Protein AF-A0A857MP76-F1 (afdb_monomer_lite)

Secondary structure (DSSP, 8-state):
-TTSHHHHHHHHHHHHHHH-TTHHHHHHHHHHHH-TT-HHHH-HHHHHHHHHHHHHH--SPP--TTTSTT--

Sequence (72 aa):
MAGTKVGGTKAAATNKAKHGKDFYARIGAKGGKIGRTGGFAANPELARIAGAKGGKISRRRKKDAGETAKAA

Organism: NCBI:txid2665156

Structure (mmCIF, N/CA/C/O backbone):
data_AF-A0A857MP76-F1
#
_entry.id   AF-A0A857MP76-F1
#
loop_
_atom_site.group_PDB
_atom_site.id
_atom_site.type_symbol
_atom_site.label_atom_id
_atom_site.label_alt_id
_atom_site.label_comp_id
_atom_site.label_asym_id
_atom_site.label_entity_id
_atom_site.label_seq_id
_atom_site.pdbx_PDB_ins_code
_atom_site.Cartn_x
_atom_site.Cartn_y
_atom_site.Cartn_z
_atom_site.occupancy
_atom_site.B_iso_or_equiv
_atom_site.auth_seq_id
_atom_site.auth_comp_id
_atom_site.auth_asym_id
_atom_site.auth_atom_id
_atom_site.pdbx_PDB_model_num
ATOM 1 N N . MET A 1 1 ? -3.607 9.892 21.261 1.00 69.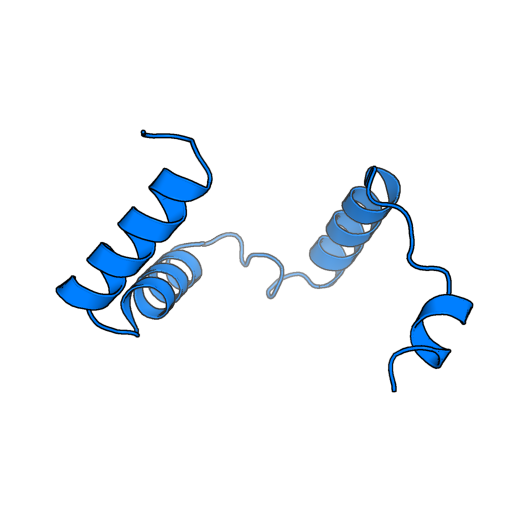44 1 MET A N 1
ATOM 2 C CA . MET A 1 1 ? -2.420 10.726 20.993 1.00 69.44 1 MET A CA 1
ATOM 3 C C . MET A 1 1 ? -2.046 10.576 19.528 1.00 69.44 1 MET A C 1
ATOM 5 O O . MET A 1 1 ? -2.182 9.471 19.007 1.00 69.44 1 MET A O 1
ATOM 9 N N . ALA A 1 2 ? -1.663 11.659 18.850 1.00 77.56 2 ALA A N 1
ATOM 10 C CA . ALA A 1 2 ? -1.204 11.593 17.462 1.00 77.56 2 ALA A CA 1
ATOM 11 C C . ALA A 1 2 ? 0.088 10.761 17.363 1.00 77.56 2 ALA A C 1
ATOM 13 O O . ALA A 1 2 ? 0.846 10.677 18.32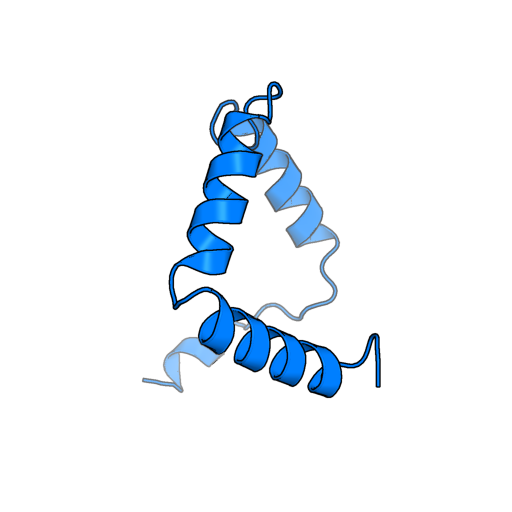6 1.00 77.56 2 ALA A O 1
ATOM 14 N N . GLY A 1 3 ? 0.303 10.091 16.231 1.00 89.50 3 GLY A N 1
ATOM 15 C CA . GLY A 1 3 ? 1.508 9.285 15.987 1.00 89.50 3 GLY A CA 1
ATOM 16 C C . GLY A 1 3 ? 1.571 7.923 16.697 1.00 89.50 3 GLY A C 1
ATOM 17 O O . GLY A 1 3 ? 2.459 7.133 16.394 1.00 89.50 3 GLY A O 1
ATOM 18 N N . THR A 1 4 ? 0.634 7.589 17.593 1.00 95.44 4 THR A N 1
ATOM 19 C CA . THR A 1 4 ? 0.597 6.266 18.245 1.00 95.44 4 THR A CA 1
ATOM 20 C C . THR A 1 4 ? -0.322 5.293 17.510 1.00 95.44 4 THR A C 1
ATOM 22 O O . THR A 1 4 ? -1.300 5.697 16.878 1.00 95.44 4 THR A O 1
ATOM 25 N N . LYS A 1 5 ? -0.060 3.982 17.641 1.00 92.19 5 LYS A N 1
ATOM 26 C CA . LYS A 1 5 ? -0.910 2.926 17.052 1.00 92.19 5 LYS A CA 1
ATOM 27 C C . LYS A 1 5 ? -2.382 3.088 17.449 1.00 92.19 5 LYS A C 1
ATOM 29 O O . LYS A 1 5 ? -3.258 3.033 16.594 1.00 92.19 5 LYS A O 1
ATOM 34 N N . VAL A 1 6 ? -2.636 3.360 18.731 1.00 93.88 6 VAL A N 1
ATOM 35 C CA . VAL A 1 6 ? -3.985 3.580 19.280 1.00 93.88 6 VAL A CA 1
ATOM 36 C C . VAL A 1 6 ? -4.642 4.834 18.691 1.00 93.88 6 VAL A C 1
ATOM 38 O O . VAL A 1 6 ? -5.845 4.852 18.449 1.00 93.88 6 VAL A O 1
ATOM 41 N N . GLY A 1 7 ? -3.871 5.896 18.443 1.00 94.88 7 GLY A N 1
ATOM 42 C CA . GLY A 1 7 ? -4.377 7.081 17.749 1.00 94.88 7 GLY A CA 1
ATOM 43 C C . GLY A 1 7 ? -4.784 6.776 16.308 1.00 94.88 7 GLY A C 1
ATOM 44 O O . GLY A 1 7 ? -5.866 7.173 15.878 1.00 94.88 7 GLY A O 1
ATOM 45 N N . GLY A 1 8 ? -3.954 6.017 15.588 1.00 93.12 8 GLY A N 1
ATOM 46 C CA . GLY A 1 8 ? -4.213 5.615 14.206 1.00 93.12 8 GLY A CA 1
ATOM 47 C C . GLY A 1 8 ? -5.469 4.755 14.046 1.00 93.12 8 GLY A C 1
ATOM 48 O O . GLY A 1 8 ? -6.264 5.000 13.141 1.00 93.12 8 GLY A O 1
ATOM 49 N N . THR A 1 9 ? -5.701 3.792 14.945 1.00 93.12 9 THR A N 1
ATOM 50 C CA . THR A 1 9 ? -6.909 2.949 14.896 1.00 93.12 9 THR A CA 1
ATOM 51 C C . THR A 1 9 ? -8.180 3.752 15.156 1.00 93.12 9 THR A C 1
ATOM 53 O O . THR A 1 9 ? -9.157 3.597 14.423 1.00 93.12 9 THR A O 1
ATOM 56 N N . LYS A 1 10 ? -8.154 4.666 16.136 1.00 94.12 10 LYS A N 1
ATOM 57 C CA . LYS A 1 10 ? -9.273 5.579 16.414 1.00 94.12 10 LYS A CA 1
ATOM 58 C C . LYS A 1 10 ? -9.564 6.493 15.221 1.00 94.12 10 LYS A C 1
ATOM 60 O O . LYS A 1 10 ? -10.715 6.618 14.819 1.00 94.12 10 LYS A O 1
ATOM 65 N N . ALA A 1 11 ? -8.532 7.072 14.607 1.00 92.44 11 ALA A N 1
ATOM 66 C CA . ALA A 1 11 ? -8.688 7.904 13.415 1.00 92.44 11 ALA A CA 1
ATOM 67 C C . ALA A 1 11 ? -9.282 7.116 12.236 1.00 92.44 11 ALA A C 1
ATOM 69 O O . ALA A 1 11 ? -10.201 7.592 11.572 1.00 92.44 11 ALA A O 1
ATOM 70 N N . ALA A 1 12 ? -8.814 5.885 12.006 1.00 91.62 12 ALA A N 1
ATOM 71 C CA . ALA A 1 12 ? -9.348 5.023 10.957 1.00 91.62 12 ALA A CA 1
ATOM 72 C C . ALA A 1 12 ? -10.828 4.674 11.183 1.00 91.62 12 ALA A C 1
ATOM 74 O O . ALA A 1 12 ? -11.599 4.671 10.223 1.00 91.62 12 ALA A O 1
ATOM 75 N N . ALA A 1 13 ? -11.235 4.407 12.428 1.00 92.94 13 ALA A N 1
ATOM 76 C CA . ALA A 1 13 ? -12.633 4.155 12.774 1.00 92.94 13 ALA A CA 1
ATOM 77 C C . ALA A 1 13 ? -13.510 5.381 12.476 1.00 92.94 13 ALA A C 1
ATOM 79 O O . ALA A 1 13 ? -14.508 5.265 11.766 1.00 92.94 13 ALA A O 1
ATOM 80 N N . THR A 1 14 ? -13.084 6.566 12.921 1.00 93.81 14 THR A N 1
ATOM 81 C CA . THR A 1 14 ? -13.784 7.828 12.654 1.00 93.81 14 THR A CA 1
ATOM 82 C C . THR A 1 14 ? -13.897 8.116 11.157 1.00 93.81 14 THR A C 1
ATOM 84 O O . THR A 1 14 ? -14.970 8.478 10.684 1.00 93.81 14 THR A O 1
ATOM 87 N N . ASN A 1 15 ? -12.824 7.918 10.388 1.00 93.44 15 ASN A N 1
ATOM 88 C CA . ASN A 1 15 ? -12.828 8.165 8.945 1.00 93.44 15 ASN A CA 1
ATOM 89 C C . ASN A 1 15 ? -13.771 7.214 8.198 1.00 93.44 15 ASN A C 1
ATOM 91 O O . ASN A 1 15 ? -14.511 7.651 7.321 1.00 93.44 15 ASN A O 1
ATOM 95 N N . LYS A 1 16 ? -13.790 5.928 8.571 1.00 92.44 16 LYS A N 1
ATOM 96 C CA . LYS A 1 16 ? -14.717 4.942 7.993 1.00 92.44 16 LYS A CA 1
ATOM 97 C C . LYS A 1 16 ? -16.173 5.241 8.354 1.00 92.44 16 LYS A C 1
ATOM 99 O O . LYS A 1 16 ? -17.045 5.039 7.518 1.00 92.44 16 LYS A O 1
ATOM 104 N N . ALA A 1 17 ? -16.434 5.727 9.568 1.00 93.25 17 ALA A N 1
ATOM 105 C CA . ALA A 1 17 ? -17.776 6.123 9.990 1.00 93.25 17 ALA A CA 1
ATOM 106 C C . ALA A 1 17 ? -18.264 7.378 9.245 1.00 93.25 17 ALA A C 1
ATOM 108 O O . ALA A 1 17 ? -19.392 7.406 8.768 1.00 93.25 17 ALA A O 1
ATOM 109 N N . LYS A 1 18 ? -17.405 8.396 9.096 1.00 94.94 18 LYS A N 1
ATOM 110 C CA . LYS A 1 18 ? -17.760 9.676 8.457 1.00 94.94 18 LYS A CA 1
ATOM 111 C C . LYS A 1 18 ? -17.867 9.604 6.935 1.00 94.94 18 LYS A C 1
ATOM 113 O O . LYS A 1 18 ? -18.704 10.280 6.352 1.00 94.94 18 LYS A O 1
ATOM 118 N N . HIS A 1 19 ? -16.996 8.833 6.289 1.00 91.06 19 HIS A N 1
ATOM 119 C CA . HIS A 1 19 ? -16.857 8.832 4.828 1.00 91.06 19 HIS A CA 1
ATOM 120 C C . HIS A 1 19 ? -17.204 7.487 4.176 1.00 91.06 19 HIS A C 1
ATOM 122 O O . HIS A 1 19 ? -17.075 7.331 2.960 1.00 91.06 19 HIS A O 1
ATOM 128 N N . GLY A 1 20 ? -17.649 6.517 4.975 1.00 92.50 20 GLY A N 1
ATOM 129 C CA . GLY A 1 20 ? -18.008 5.179 4.527 1.00 92.50 20 GLY A CA 1
ATOM 130 C C . GLY A 1 20 ? -16.819 4.221 4.415 1.00 92.50 20 GLY A C 1
ATOM 131 O O . GLY A 1 20 ? -15.644 4.588 4.507 1.00 92.50 20 GLY A O 1
ATOM 132 N N . LYS A 1 21 ? -17.146 2.944 4.191 1.00 90.75 21 LYS A N 1
ATOM 133 C CA . LYS A 1 21 ? -16.172 1.841 4.105 1.00 90.75 21 LYS A CA 1
ATOM 134 C C . LYS A 1 21 ? -15.181 2.019 2.946 1.00 90.75 21 LYS A C 1
ATOM 136 O O . LYS A 1 21 ? -14.019 1.642 3.081 1.00 90.75 21 LYS A O 1
ATOM 141 N N . ASP A 1 22 ? -15.609 2.671 1.867 1.00 92.31 22 ASP A N 1
ATOM 142 C CA . ASP A 1 22 ? -14.812 2.852 0.647 1.00 92.31 22 ASP A CA 1
ATOM 143 C C . ASP A 1 22 ? -13.801 4.001 0.719 1.00 92.31 22 ASP A C 1
ATOM 145 O O . ASP A 1 22 ? -13.034 4.197 -0.222 1.00 92.31 22 ASP A O 1
ATOM 149 N N . PHE A 1 23 ? -13.793 4.793 1.795 1.00 93.12 23 PHE A N 1
ATOM 150 C CA . PHE A 1 23 ? -13.007 6.026 1.891 1.00 93.12 23 PHE A CA 1
ATOM 151 C C . PHE A 1 23 ? -11.538 5.846 1.476 1.00 93.12 23 PHE A C 1
ATOM 153 O O . PHE A 1 23 ? -11.037 6.550 0.596 1.00 93.12 23 PHE A O 1
ATOM 160 N N . TYR A 1 24 ? -10.863 4.846 2.048 1.00 91.81 24 TYR A N 1
ATOM 161 C CA . TYR A 1 24 ? -9.460 4.561 1.741 1.00 91.81 24 TYR A CA 1
ATOM 162 C C . TYR A 1 24 ? -9.261 3.992 0.331 1.00 91.81 24 TYR A C 1
ATOM 164 O O . TYR A 1 24 ? -8.272 4.327 -0.321 1.00 91.81 24 TYR A O 1
ATOM 172 N N . ALA A 1 25 ? -10.206 3.188 -0.167 1.00 92.31 25 ALA A N 1
ATOM 173 C CA . ALA A 1 25 ? -10.149 2.640 -1.520 1.00 92.31 25 ALA A CA 1
ATOM 174 C C . ALA A 1 25 ? -10.252 3.754 -2.573 1.00 92.31 25 ALA A C 1
ATOM 176 O O . ALA A 1 25 ? -9.465 3.796 -3.517 1.00 92.31 25 ALA A O 1
ATOM 177 N N . ARG A 1 26 ? -11.164 4.715 -2.371 1.00 92.81 26 ARG A N 1
ATOM 178 C CA . ARG A 1 26 ? -11.350 5.866 -3.268 1.00 92.81 26 ARG A CA 1
ATOM 179 C C . ARG A 1 26 ? -10.125 6.779 -3.295 1.00 92.81 26 ARG A C 1
ATOM 181 O O . ARG A 1 26 ? -9.685 7.169 -4.375 1.00 92.81 26 ARG A O 1
ATOM 188 N N . ILE A 1 27 ? -9.550 7.090 -2.129 1.00 92.38 27 ILE A N 1
ATOM 189 C CA . ILE A 1 27 ? -8.327 7.906 -2.032 1.00 92.38 27 ILE A CA 1
ATOM 190 C C . ILE A 1 27 ? -7.151 7.200 -2.713 1.00 92.38 27 ILE A C 1
ATOM 192 O O . ILE A 1 27 ? -6.454 7.821 -3.516 1.00 92.38 27 ILE A O 1
ATOM 196 N N . GLY A 1 28 ? -6.963 5.904 -2.449 1.00 87.62 28 GLY A N 1
ATOM 197 C CA . GLY A 1 28 ? -5.917 5.100 -3.083 1.00 87.62 28 GLY A CA 1
ATOM 198 C C . GLY A 1 28 ? -6.055 5.057 -4.606 1.00 87.62 28 GLY A C 1
ATOM 199 O O . GLY A 1 28 ? -5.084 5.309 -5.315 1.00 87.62 28 GLY A O 1
ATOM 200 N N . ALA A 1 29 ? -7.269 4.837 -5.120 1.00 88.06 29 ALA A N 1
ATOM 201 C CA . ALA A 1 29 ? -7.538 4.831 -6.556 1.00 88.06 29 ALA A CA 1
ATOM 202 C C . ALA A 1 29 ? -7.266 6.197 -7.207 1.00 88.06 29 ALA A C 1
ATOM 204 O O . ALA A 1 29 ? -6.653 6.263 -8.271 1.00 88.06 29 ALA A O 1
ATOM 205 N N . LYS A 1 30 ? -7.682 7.299 -6.567 1.00 88.69 30 LYS A N 1
ATOM 206 C CA . LYS A 1 30 ? -7.414 8.658 -7.063 1.00 88.69 30 LYS A CA 1
ATOM 207 C C . LYS A 1 30 ? -5.911 8.951 -7.099 1.00 88.69 30 LYS A C 1
ATOM 209 O O . LYS A 1 30 ? -5.422 9.456 -8.104 1.00 88.69 30 LYS A O 1
ATOM 214 N N . GLY A 1 31 ? -5.180 8.588 -6.043 1.00 84.88 31 GLY A N 1
ATOM 215 C CA . GLY A 1 31 ? -3.722 8.728 -5.985 1.00 84.88 31 GLY A CA 1
ATOM 216 C C . GLY A 1 31 ? -3.009 7.895 -7.051 1.00 84.88 31 GLY A C 1
ATOM 217 O O . GLY A 1 31 ? -2.131 8.406 -7.741 1.00 84.88 31 GLY A O 1
ATOM 218 N N . GLY A 1 32 ? -3.447 6.650 -7.254 1.00 80.94 32 GLY A N 1
ATOM 219 C CA . GLY A 1 32 ? -2.923 5.770 -8.298 1.00 80.94 32 GLY A CA 1
ATOM 220 C C . GLY A 1 32 ? -3.134 6.319 -9.710 1.00 80.94 32 GLY A C 1
ATOM 221 O O . GLY A 1 32 ? -2.209 6.292 -10.510 1.00 80.94 32 GLY A O 1
ATOM 222 N N . LYS A 1 33 ? -4.313 6.888 -10.002 1.00 80.38 33 LYS A N 1
ATOM 223 C CA . LYS A 1 33 ? -4.613 7.513 -11.305 1.00 80.38 33 LYS A CA 1
ATOM 224 C C . LYS A 1 33 ? -3.795 8.783 -11.572 1.00 80.38 33 LYS A C 1
ATOM 226 O O . LYS A 1 33 ? -3.456 9.052 -12.717 1.00 80.38 33 LYS A O 1
ATOM 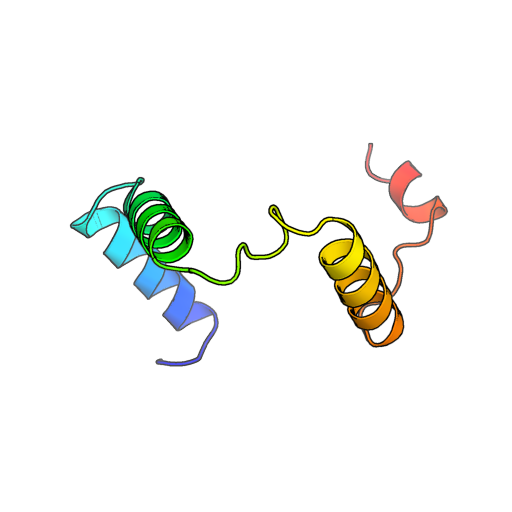231 N N . ILE A 1 34 ? -3.504 9.578 -10.536 1.00 81.69 34 ILE A N 1
ATOM 232 C CA . ILE A 1 34 ? -2.702 10.812 -10.658 1.00 81.69 34 ILE A CA 1
ATOM 233 C C . ILE A 1 34 ? -1.201 10.495 -10.785 1.00 81.69 34 ILE A C 1
ATOM 235 O O . ILE A 1 34 ? -0.452 11.273 -11.378 1.00 81.69 34 ILE A O 1
ATOM 239 N N . GLY A 1 35 ? -0.751 9.358 -10.249 1.00 76.06 35 GLY A N 1
ATOM 240 C CA . GLY A 1 35 ? 0.633 8.902 -10.338 1.00 76.06 35 GLY A CA 1
ATOM 241 C C . GLY A 1 35 ? 1.064 8.634 -11.781 1.00 76.06 35 GLY A C 1
ATOM 242 O O . GLY A 1 35 ? 0.805 7.572 -12.332 1.00 76.06 35 GLY A O 1
ATOM 243 N N . ARG A 1 36 ? 1.778 9.585 -12.390 1.00 68.06 36 ARG A N 1
ATOM 244 C CA . ARG A 1 36 ? 2.266 9.486 -13.779 1.00 68.06 36 ARG A CA 1
ATOM 245 C C . ARG A 1 36 ? 3.454 8.541 -13.970 1.00 68.06 36 ARG A C 1
ATOM 247 O O . ARG A 1 36 ? 3.759 8.172 -15.094 1.00 68.06 36 ARG A O 1
ATOM 254 N N . THR A 1 37 ? 4.122 8.139 -12.890 1.00 70.31 37 THR A N 1
ATOM 255 C CA . THR A 1 37 ? 5.316 7.278 -12.942 1.00 70.31 37 THR A CA 1
ATOM 256 C C . THR A 1 37 ? 4.994 5.798 -13.164 1.00 70.31 37 THR A C 1
ATOM 258 O O . THR A 1 37 ? 5.905 4.976 -13.166 1.00 70.31 37 THR A O 1
ATOM 261 N N . GLY A 1 38 ? 3.713 5.431 -13.307 1.00 65.56 38 GLY A N 1
ATOM 262 C CA . GLY A 1 38 ? 3.283 4.059 -13.594 1.00 65.56 38 GLY A CA 1
ATOM 263 C C . GLY A 1 38 ? 3.412 3.069 -12.424 1.00 65.56 38 GLY A C 1
ATOM 264 O O . GLY A 1 38 ? 2.936 1.937 -12.509 1.00 65.56 38 GLY A O 1
ATOM 265 N N . GLY A 1 39 ? 3.995 3.490 -11.298 1.00 72.56 39 GLY A N 1
ATOM 266 C CA . GLY A 1 39 ? 4.142 2.668 -10.096 1.00 72.56 39 GLY A CA 1
ATOM 267 C C . GLY A 1 39 ? 4.791 1.303 -10.367 1.00 72.56 39 GLY A C 1
ATOM 268 O O . GLY A 1 39 ? 5.514 1.102 -11.337 1.00 72.56 39 GLY A O 1
ATOM 269 N N . PHE A 1 40 ? 4.511 0.334 -9.499 1.00 71.38 40 PHE A N 1
ATOM 270 C CA . PHE A 1 40 ? 5.012 -1.037 -9.641 1.00 71.38 40 PHE A CA 1
ATOM 271 C C . PHE A 1 40 ? 4.237 -1.886 -10.662 1.00 71.38 40 PHE A C 1
ATOM 273 O O . PHE A 1 40 ? 4.684 -2.975 -11.004 1.00 71.38 40 PHE A O 1
ATOM 280 N N . ALA A 1 41 ? 3.091 -1.399 -11.151 1.00 71.62 41 ALA A N 1
ATOM 281 C CA . ALA A 1 41 ? 2.276 -2.100 -12.143 1.00 71.62 41 ALA A CA 1
ATOM 282 C C . ALA A 1 41 ? 2.746 -1.838 -13.583 1.00 71.62 41 ALA A C 1
ATOM 284 O O . ALA A 1 41 ? 2.691 -2.741 -14.409 1.00 71.62 41 ALA A O 1
ATOM 285 N N . ALA A 1 42 ? 3.236 -0.630 -13.888 1.00 77.75 42 ALA A N 1
ATOM 286 C CA . ALA A 1 42 ? 3.730 -0.297 -15.227 1.00 77.75 42 ALA A CA 1
ATOM 287 C C . ALA A 1 42 ? 5.136 -0.842 -15.511 1.00 77.75 42 ALA A C 1
ATOM 289 O O . ALA A 1 42 ? 5.520 -0.959 -16.670 1.00 77.75 42 ALA A O 1
ATOM 290 N N . ASN A 1 43 ? 5.915 -1.161 -14.471 1.00 82.69 43 ASN A N 1
ATOM 291 C CA . ASN A 1 43 ? 7.237 -1.763 -14.618 1.00 82.69 43 ASN A CA 1
ATOM 292 C C . ASN A 1 43 ? 7.428 -2.910 -13.604 1.00 82.69 43 ASN A C 1
ATOM 294 O O . ASN A 1 43 ? 7.896 -2.676 -12.481 1.00 82.69 43 ASN A O 1
ATOM 298 N N . PRO A 1 44 ? 7.078 -4.152 -13.990 1.00 84.38 44 PRO A N 1
ATOM 299 C CA . PRO A 1 44 ? 7.236 -5.331 -13.139 1.00 84.38 44 PRO A CA 1
ATOM 300 C C . PRO A 1 44 ? 8.681 -5.572 -12.678 1.00 84.38 44 PRO A C 1
ATOM 302 O O . PRO A 1 44 ? 8.905 -6.000 -11.545 1.00 84.38 44 PRO A O 1
ATOM 305 N N . GLU A 1 45 ? 9.677 -5.242 -13.507 1.00 87.25 45 GLU A N 1
ATOM 306 C CA . GLU A 1 45 ? 11.090 -5.401 -13.144 1.00 87.25 45 GLU A CA 1
ATOM 307 C C . GLU A 1 45 ? 11.505 -4.446 -12.019 1.00 87.25 45 GLU A C 1
ATOM 309 O O . GLU A 1 45 ? 12.170 -4.855 -11.063 1.00 87.25 45 GLU A O 1
ATOM 314 N N . LEU A 1 46 ? 11.048 -3.190 -12.059 1.00 85.75 46 LEU A N 1
ATOM 315 C CA . LEU A 1 46 ? 11.268 -2.237 -10.966 1.00 85.75 46 LEU A CA 1
ATOM 316 C C . LEU A 1 46 ? 10.660 -2.748 -9.651 1.00 85.75 46 LEU A C 1
ATOM 318 O O . LEU A 1 46 ? 11.290 -2.649 -8.593 1.00 85.75 46 LEU A O 1
ATOM 322 N N . ALA A 1 47 ? 9.457 -3.327 -9.714 1.00 88.19 47 ALA A N 1
ATOM 323 C CA . ALA A 1 47 ? 8.790 -3.925 -8.559 1.00 88.19 47 ALA A CA 1
ATOM 324 C C . ALA A 1 47 ? 9.593 -5.081 -7.969 1.00 88.19 47 ALA A C 1
ATOM 326 O O . ALA A 1 47 ? 9.791 -5.147 -6.752 1.00 88.19 47 ALA A O 1
ATOM 327 N N . ARG A 1 48 ? 10.123 -5.947 -8.836 1.00 90.62 48 ARG A N 1
ATOM 328 C CA . ARG A 1 48 ? 10.975 -7.070 -8.446 1.00 90.62 48 ARG A CA 1
ATOM 329 C C . ARG A 1 48 ? 12.243 -6.594 -7.737 1.00 90.62 48 ARG A C 1
ATOM 331 O O . ARG A 1 48 ? 12.561 -7.095 -6.657 1.00 90.62 48 ARG A O 1
ATOM 338 N N . ILE A 1 49 ? 12.942 -5.603 -8.294 1.00 92.06 49 ILE A N 1
ATOM 339 C CA . ILE A 1 49 ? 14.185 -5.059 -7.720 1.00 92.06 49 ILE A CA 1
ATOM 340 C C . ILE A 1 49 ? 13.920 -4.394 -6.363 1.00 92.06 49 ILE A C 1
ATOM 342 O O . ILE A 1 49 ? 14.620 -4.675 -5.384 1.00 92.06 49 ILE A O 1
ATOM 346 N N . ALA A 1 50 ? 12.893 -3.544 -6.274 1.00 90.88 50 ALA A N 1
ATOM 347 C CA . ALA A 1 50 ? 12.527 -2.866 -5.034 1.00 90.88 50 ALA A CA 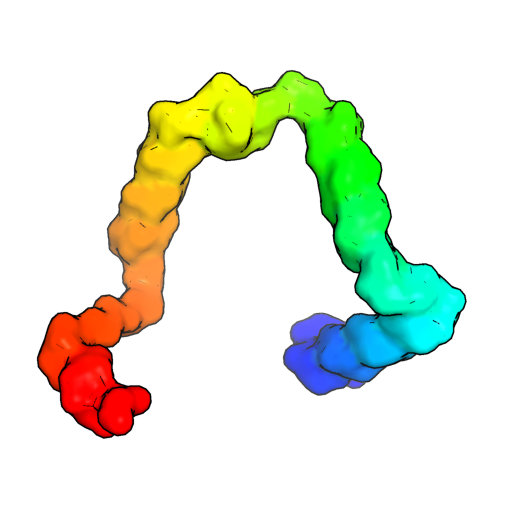1
ATOM 348 C C . ALA A 1 50 ? 12.104 -3.862 -3.942 1.00 90.88 50 ALA A C 1
ATOM 350 O O . ALA A 1 50 ? 12.559 -3.756 -2.799 1.00 90.88 50 ALA A O 1
ATOM 351 N N . GLY A 1 51 ? 11.299 -4.868 -4.302 1.00 90.56 51 GLY A N 1
ATOM 352 C CA . GLY A 1 51 ? 10.882 -5.943 -3.405 1.00 90.56 51 GLY A CA 1
ATOM 353 C C . GLY A 1 51 ? 12.064 -6.758 -2.881 1.00 90.56 51 GLY A C 1
ATOM 354 O O . GLY A 1 51 ? 12.184 -6.962 -1.672 1.00 90.56 51 GLY A O 1
ATOM 355 N N . ALA A 1 52 ? 12.992 -7.150 -3.759 1.00 93.75 52 ALA A N 1
ATOM 356 C CA . ALA A 1 52 ? 14.197 -7.880 -3.370 1.00 93.75 52 ALA A CA 1
ATOM 357 C C . ALA A 1 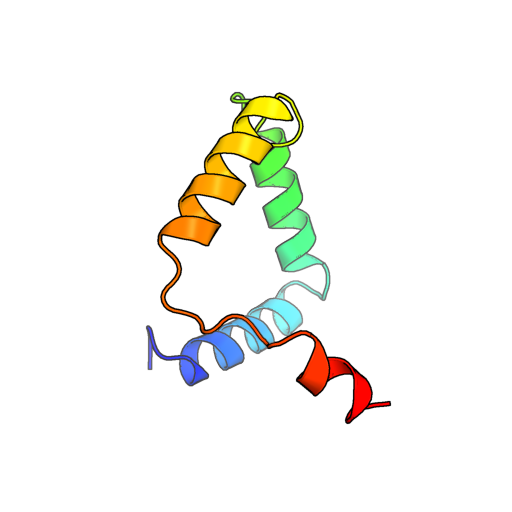52 ? 15.081 -7.066 -2.412 1.00 93.75 52 ALA A C 1
ATOM 359 O O . ALA A 1 52 ? 15.540 -7.590 -1.395 1.00 93.75 52 ALA A O 1
ATOM 360 N N . LYS A 1 53 ? 15.291 -5.773 -2.693 1.00 94.44 53 LYS A N 1
ATOM 361 C CA . LYS A 1 53 ? 16.069 -4.878 -1.823 1.00 94.44 53 LYS A CA 1
ATOM 362 C C . LYS A 1 53 ? 15.406 -4.713 -0.453 1.00 94.44 53 LYS A C 1
ATOM 364 O O . LYS A 1 53 ? 16.080 -4.840 0.568 1.00 94.44 53 LYS A O 1
ATOM 369 N N . GLY A 1 54 ? 14.092 -4.490 -0.422 1.00 92.06 54 GLY A N 1
ATOM 370 C CA . GLY A 1 54 ? 13.323 -4.386 0.819 1.00 92.06 54 GLY A CA 1
ATOM 371 C C . GLY A 1 54 ? 13.361 -5.673 1.646 1.00 92.06 54 GLY A C 1
ATOM 372 O O . GLY A 1 54 ? 13.534 -5.618 2.862 1.00 92.06 54 GLY A O 1
ATOM 373 N N . GLY A 1 55 ? 13.278 -6.831 0.986 1.00 90.19 55 GLY A N 1
ATOM 374 C CA . GLY A 1 55 ? 13.426 -8.138 1.622 1.00 90.19 55 GLY A CA 1
ATOM 375 C C . GLY A 1 55 ? 14.807 -8.336 2.245 1.00 90.19 55 GLY A C 1
ATOM 376 O O . GLY A 1 55 ? 14.891 -8.742 3.400 1.00 90.19 55 GLY A O 1
ATOM 377 N N . LYS A 1 56 ? 15.881 -7.982 1.524 1.00 89.50 56 LYS A N 1
ATOM 378 C CA . LYS A 1 56 ? 17.265 -8.074 2.023 1.00 89.50 56 LYS A CA 1
ATOM 379 C C . LYS A 1 56 ? 17.532 -7.173 3.236 1.00 89.50 56 LYS A C 1
ATOM 381 O O . LYS A 1 56 ? 18.254 -7.580 4.133 1.00 89.50 56 LYS A O 1
ATOM 386 N N . ILE A 1 57 ? 16.963 -5.964 3.269 1.00 92.12 57 ILE A N 1
ATOM 387 C CA . ILE A 1 57 ? 17.161 -4.992 4.367 1.00 92.12 57 ILE A CA 1
ATOM 388 C C . ILE A 1 57 ? 16.264 -5.300 5.581 1.00 92.12 57 ILE A C 1
ATOM 390 O O . ILE A 1 57 ? 16.485 -4.795 6.684 1.00 92.12 57 ILE A O 1
ATOM 394 N N . SER A 1 58 ? 15.218 -6.107 5.400 1.00 88.06 58 SER A N 1
ATOM 395 C CA . SER A 1 58 ? 14.230 -6.370 6.442 1.00 88.06 58 SER A CA 1
ATOM 396 C C . SER A 1 58 ? 14.858 -6.971 7.702 1.00 88.06 58 SER A C 1
ATOM 398 O O . SER A 1 58 ? 15.494 -8.017 7.668 1.00 88.06 58 SER A O 1
ATOM 400 N N . ARG A 1 59 ? 14.572 -6.349 8.850 1.00 86.06 59 ARG A N 1
ATOM 401 C CA . ARG A 1 59 ? 14.891 -6.883 10.187 1.00 86.06 59 ARG A CA 1
ATOM 402 C C . ARG A 1 59 ? 13.810 -7.817 10.738 1.00 86.06 59 ARG A C 1
ATOM 404 O O . ARG A 1 59 ? 13.938 -8.318 11.852 1.00 86.06 59 ARG A O 1
ATOM 411 N N . ARG A 1 60 ? 12.704 -8.018 10.007 1.00 82.81 60 ARG A N 1
ATOM 412 C CA . ARG A 1 60 ? 11.696 -9.014 10.396 1.00 82.81 60 ARG A CA 1
ATOM 413 C C . ARG A 1 60 ? 12.286 -10.397 10.154 1.00 82.81 60 ARG A C 1
ATOM 415 O O . ARG A 1 60 ? 12.750 -10.663 9.048 1.00 82.81 60 ARG A O 1
ATOM 422 N N . ARG A 1 61 ? 12.245 -11.258 11.176 1.00 77.25 61 ARG A N 1
ATOM 423 C CA . ARG A 1 61 ? 12.674 -12.656 11.049 1.00 77.25 61 ARG A CA 1
ATOM 424 C C . ARG A 1 61 ? 1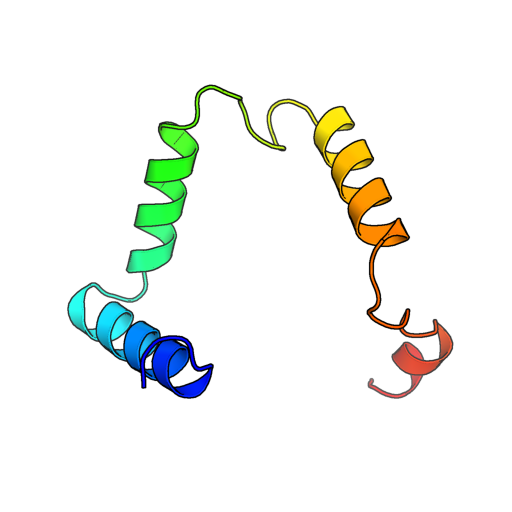1.878 -13.313 9.926 1.00 77.25 61 ARG A C 1
ATOM 426 O O . ARG A 1 61 ? 10.669 -13.096 9.813 1.00 77.25 61 ARG A O 1
ATOM 433 N N . LYS A 1 62 ? 12.558 -14.094 9.091 1.00 70.00 62 LYS A N 1
ATOM 434 C CA . LYS A 1 62 ? 11.881 -15.007 8.172 1.00 70.00 62 LYS A CA 1
ATOM 435 C C . LYS A 1 62 ? 11.148 -16.021 9.047 1.00 70.00 62 LYS A C 1
ATOM 437 O O . LYS A 1 62 ? 11.757 -16.579 9.950 1.00 70.00 62 LYS A O 1
ATOM 442 N N . LYS A 1 63 ? 9.848 -16.204 8.822 1.00 69.38 63 LYS A N 1
ATOM 443 C CA . LYS A 1 63 ? 9.132 -17.335 9.410 1.00 69.38 63 LYS A CA 1
ATOM 444 C C . LYS A 1 63 ? 9.718 -18.578 8.747 1.00 69.38 63 LYS A C 1
ATOM 446 O O . LYS A 1 63 ? 9.648 -18.684 7.519 1.00 69.38 63 LYS A O 1
ATOM 451 N N . ASP A 1 64 ? 10.388 -19.427 9.516 1.00 71.06 64 ASP A N 1
ATOM 452 C CA . ASP A 1 64 ? 10.956 -20.661 8.984 1.00 71.06 64 ASP A CA 1
ATOM 453 C C . ASP A 1 64 ? 9.828 -21.517 8.405 1.00 71.06 64 ASP A C 1
ATOM 455 O O . ASP A 1 64 ? 8.718 -21.550 8.942 1.00 71.06 64 ASP A O 1
ATOM 459 N N . ALA A 1 65 ? 10.102 -22.215 7.301 1.00 60.62 65 ALA A N 1
ATOM 460 C CA . ALA A 1 65 ? 9.109 -23.043 6.611 1.00 60.62 65 ALA A CA 1
ATOM 461 C C . ALA A 1 65 ? 8.477 -24.123 7.522 1.00 60.62 65 ALA A C 1
ATOM 463 O O . ALA A 1 65 ? 7.397 -24.627 7.225 1.00 60.62 65 ALA A O 1
ATOM 464 N N . GLY A 1 66 ? 9.110 -24.440 8.659 1.00 57.78 66 GLY A N 1
ATOM 465 C CA . GLY A 1 66 ? 8.582 -25.356 9.674 1.00 57.78 66 GLY A CA 1
ATOM 466 C C . GLY A 1 66 ? 7.468 -24.780 10.561 1.00 57.78 66 GLY A C 1
ATOM 467 O O . GLY A 1 66 ? 6.694 -25.539 11.133 1.00 57.78 66 GLY A O 1
ATOM 468 N N . GLU A 1 67 ? 7.323 -23.457 10.669 1.00 59.75 67 GLU A N 1
ATOM 469 C CA . GLU A 1 67 ? 6.329 -22.833 11.558 1.00 59.75 67 GLU A CA 1
ATOM 470 C C . GLU A 1 67 ? 4.947 -22.672 10.883 1.00 59.75 67 GLU A C 1
ATOM 472 O O . GLU A 1 67 ? 3.939 -22.423 11.543 1.00 59.75 67 GLU A O 1
ATOM 477 N N . THR A 1 68 ? 4.866 -22.829 9.558 1.00 58.97 68 THR A N 1
ATOM 478 C CA . THR A 1 68 ? 3.598 -22.854 8.804 1.00 58.97 68 THR A CA 1
ATOM 479 C C . THR A 1 68 ? 2.837 -24.176 8.921 1.00 58.97 68 THR A C 1
ATOM 481 O O . THR A 1 68 ? 1.625 -24.168 8.751 1.00 58.97 68 THR A O 1
ATOM 484 N N . ALA A 1 69 ? 3.500 -25.281 9.284 1.00 55.25 69 ALA A N 1
ATOM 485 C CA . ALA A 1 69 ? 2.861 -26.593 9.457 1.00 55.25 69 ALA A CA 1
ATOM 486 C C . ALA A 1 69 ? 2.154 -26.777 10.818 1.00 55.25 69 ALA A C 1
ATOM 488 O O . ALA A 1 69 ? 1.429 -27.744 11.002 1.00 55.25 69 ALA A O 1
ATOM 489 N N . LYS A 1 70 ? 2.361 -25.865 11.779 1.00 52.25 70 LYS A N 1
ATOM 490 C CA . LYS A 1 70 ? 1.804 -25.944 13.146 1.00 52.25 70 LYS A CA 1
ATOM 491 C C . LYS A 1 70 ? 0.548 -25.091 13.370 1.00 52.25 70 LYS A C 1
ATOM 493 O O . LYS A 1 70 ? 0.053 -25.034 14.490 1.00 52.25 70 LYS A O 1
ATOM 498 N N . ALA A 1 71 ? 0.096 -24.370 12.344 1.00 51.72 71 ALA A N 1
ATOM 499 C CA . ALA A 1 71 ? -0.982 -23.380 12.434 1.00 51.72 71 ALA A CA 1
ATOM 500 C C . ALA A 1 71 ? -2.194 -23.699 11.533 1.00 51.72 71 ALA A C 1
ATOM 502 O O . ALA A 1 71 ? -3.011 -22.810 11.293 1.00 51.72 71 ALA A O 1
ATOM 503 N N . ALA A 1 72 ? -2.281 -24.934 11.034 1.00 44.72 72 ALA A N 1
ATOM 504 C CA . ALA A 1 72 ? -3.447 -25.519 10.373 1.00 44.72 72 ALA A CA 1
ATOM 505 C C . ALA A 1 72 ? -3.921 -26.710 11.211 1.00 44.72 72 ALA A C 1
ATOM 507 O O . ALA A 1 72 ? -5.151 -26.907 11.283 1.00 44.72 72 ALA A O 1
#

Foldseek 3Di:
DPPDPVVVVVVVVVQCVVPNPCRVVVVVVVVCVVPPVNPCPNPVVVVVVVVVVCVVPDPDDDPPPVVVVVPD

InterPro domains:
  IPR019626 Stress-induced protein, KGG, repeat [PF10685] (39-56)

Radius of gyration: 17.98 Å; chains: 1; bounding box: 35×38×36 Å

pLDDT: mean 82.82, std 12.74, range [44.72, 95.44]